Protein 1J8B (pdb70)

B-factor: mean 33.28, std 17.59, range [6.88, 97.73]

InterPro domains:
  IPR004401 Nucleoid-associated protein YbaB/EbfC [MF_00274] (5-98)
  IPR004401 Nucleoid-associated protein YbaB/EbfC [PF02575] (11-99)
  IPR004401 Nucleoid-associated protein YbaB/EbfC [PIRSF004555] (8-109)
  IPR004401 Nucleoid-associated protein YbaB/EbfC [PTHR33449] (5-105)
  IPR004401 Nucleoid-associated protein YbaB/EbfC [TIGR00103] (1-105)
  IPR036894 Nucleoid-associated protein YbaB-like domain superfamily [G3DSA:3.30.1310.10] (1-109)
  IPR036894 Nucleoid-associated protein YbaB-like domain superfamily [SSF82607] (11-103)

Nearest PDB structures (foldseek):
  1j8b-assembly1_A-2  TM=1.001E+00  e=1.308E-11  Haemophilus influenzae Rd KW20
  1pug-assembly1_A  TM=8.684E-01  e=6.836E-09  Escherichia coli
  1pug-assembly2_C  TM=8.860E-01  e=2.184E-08  Escherichia coli
  1pug-assembly1_B  TM=9.085E-01  e=2.650E-08  Escherichia coli
  5yrx-assembly1_A-2  TM=9.136E-01  e=3.890E-05  Mycobacterium tuberculosis H37Rv

CATH classification: 3.30.1310.10

Sequence (85 aa):
LGGLKQAQQQEKQKQEEIAQLEVTGESGAGLVKITINGAHNCRRRIDIDPSLEDDKELEDLIAAAFFNDAVRRRAEELQKEKASVTAG

Secondary structure (DSSP, 8-state):
-----TTT-------TTGGGSEEEEEEGGGTEEEEEETT--EEEEEE-TT-------HHHHHHHHHHHHHHHHHHHHH---TT--

Foldseek 3Di:
DDPPVVVVVVVVVCLVVLQADKDWFFFPVRQKIWIAGNVRHTDDIDHHPVCVDDVVCVVRVVNRSVRRNVVNVVSSVVVVVVPVD

Structure (mmCIF, N/CA/C/O backbone):
data_1J8B
#
_entry.id   1J8B
#
_cell.length_a   44.39
_cell.length_b   132.79
_cell.length_c   36.22
_cell.angle_alpha   90.0
_cell.angle_beta   90.0
_cell.angle_gamma   90.0
#
_symmetry.space_group_name_H-M   'C 2 2 21'
#
loop_
_entity.id
_entity.type
_entity.pdbx_description
1 polymer YbaB
2 water water
#
loop_
_atom_site.group_PDB
_atom_site.id
_atom_site.type_symbol
_atom_site.label_atom_id
_atom_site.label_alt_id
_atom_site.label_comp_id
_atom_site.label_asym_id
_atom_site.label_entity_id
_atom_site.label_seq_id
_atom_site.pdbx_PDB_ins_code
_atom_site.Cartn_x
_atom_site.Cartn_y
_atom_site.Cartn_z
_atom_site.occupancy
_atom_site.B_iso_or_equiv
_atom_site.auth_seq_id
_atom_site.auth_comp_id
_atom_site.auth_asym_id
_atom_site.auth_atom_id
_atom_site.pdbx_PDB_model_num
ATOM 1 N N . LEU A 1 10 ? 44.225 -5.302 18.243 1.00 81.20 7 LEU A N 1
ATOM 2 C CA . LEU A 1 10 ? 43.210 -4.356 18.822 1.00 82.96 7 LEU A CA 1
ATOM 3 C C . LEU A 1 10 ? 43.055 -4.551 20.336 1.00 81.32 7 LEU A C 1
ATOM 4 O O . LEU A 1 10 ? 43.674 -3.817 21.110 1.00 97.32 7 LEU A O 1
ATOM 9 N N . GLY A 1 11 ? 42.237 -5.510 20.769 1.00 66.85 8 GLY A N 1
ATOM 10 C CA . GLY A 1 11 ? 42.096 -5.728 22.203 1.00 63.91 8 GLY A CA 1
ATOM 11 C C . GLY A 1 11 ? 40.873 -6.472 22.747 1.00 62.64 8 GLY A C 1
ATOM 12 O O . GLY A 1 11 ? 40.688 -6.563 23.975 1.00 57.15 8 GLY A O 1
ATOM 13 N N . GLY A 1 12 ? 40.050 -7.018 21.857 1.00 55.15 9 GLY A N 1
ATOM 14 C CA . GLY A 1 12 ? 38.857 -7.713 22.295 1.00 46.48 9 GLY A CA 1
ATOM 15 C C . GLY A 1 12 ? 37.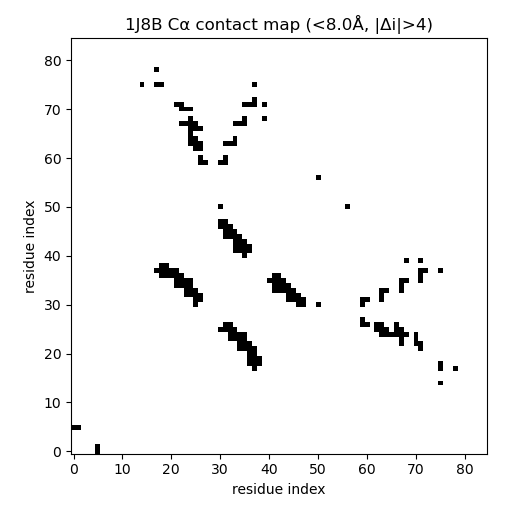662 -6.805 22.034 1.00 56.62 9 GLY A C 1
ATOM 16 O O . GLY A 1 12 ? 37.819 -5.581 21.841 1.00 48.09 9 GLY A O 1
ATOM 17 N N . LEU A 1 13 ? 36.470 -7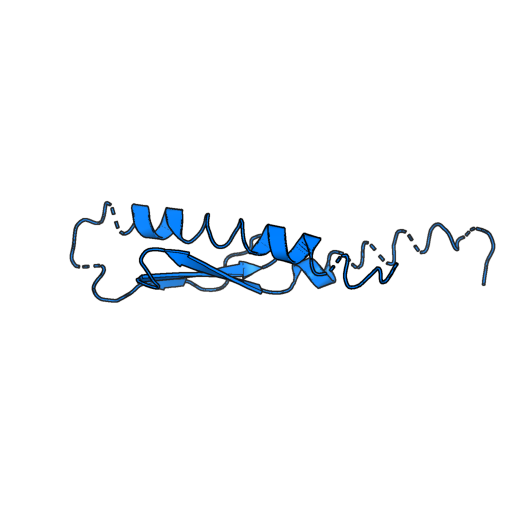.400 22.054 1.00 38.06 10 LEU A N 1
ATOM 18 C CA . LEU A 1 13 ? 35.203 -6.709 21.795 1.00 40.62 10 LEU A CA 1
ATOM 19 C C . LEU A 1 13 ? 34.732 -5.664 22.839 1.00 43.38 10 LEU A C 1
ATOM 20 O O . LEU A 1 13 ? 34.237 -4.573 22.479 1.00 35.23 10 LEU A O 1
ATOM 33 N N . LYS A 1 15 ? 36.673 -4.069 24.958 1.00 36.83 12 LYS A N 1
ATOM 34 C CA . LYS A 1 15 ? 37.627 -2.958 24.826 1.00 46.12 12 LYS A CA 1
ATOM 35 C C . LYS A 1 15 ? 37.256 -2.093 23.593 1.00 43.01 12 LYS A C 1
ATOM 36 O O . LYS A 1 15 ? 37.164 -0.874 23.714 1.00 37.65 12 LYS A O 1
ATOM 42 N N . GLN A 1 16 ? 37.049 -2.701 22.423 1.00 30.96 13 GLN A N 1
ATOM 43 C CA . GLN A 1 16 ? 36.646 -1.932 21.223 1.00 35.96 13 GLN A CA 1
ATOM 44 C C . GLN A 1 16 ? 35.360 -1.132 21.453 1.00 36.48 13 GLN A C 1
ATOM 45 O O . GLN A 1 16 ? 35.202 0.018 20.972 1.00 40.63 13 GLN A O 1
ATOM 51 N N . ALA A 1 17 ? 34.440 -1.755 22.192 1.00 32.06 14 ALA A N 1
ATOM 52 C CA . ALA A 1 17 ? 33.154 -1.150 22.510 1.00 33.14 14 ALA A CA 1
ATOM 53 C C . ALA A 1 17 ? 33.357 0.068 23.437 1.00 37.41 14 A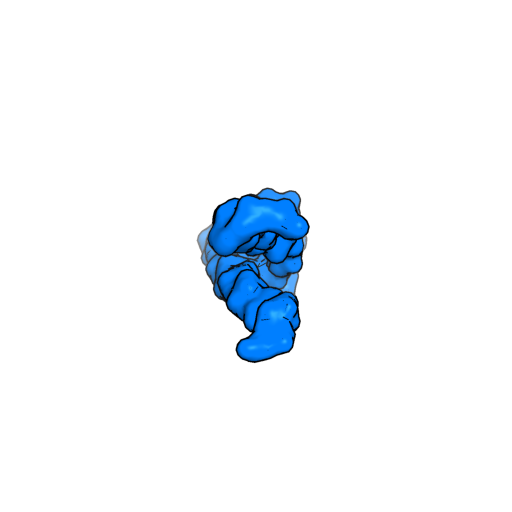LA A C 1
ATOM 54 O O . ALA A 1 17 ? 32.687 1.110 23.292 1.00 38.26 14 ALA A O 1
ATOM 56 N N . GLN A 1 18 ? 34.294 -0.097 24.378 1.00 39.37 15 GLN A N 1
ATOM 57 C CA . GLN A 1 18 ? 34.710 0.897 25.378 1.00 40.90 15 GLN A CA 1
ATOM 58 C C . GLN A 1 18 ? 35.108 2.148 24.636 1.00 42.61 15 GLN A C 1
ATOM 59 O O . GLN A 1 18 ? 34.596 3.252 24.820 1.00 36.93 15 GLN A O 1
ATOM 65 N N . GLN A 1 19 ? 36.131 1.919 23.841 1.00 28.83 16 GLN A N 1
ATOM 66 C CA . GLN A 1 19 ? 36.725 2.932 23.057 1.00 32.02 16 GLN A CA 1
ATOM 67 C C . GLN A 1 19 ? 35.735 3.659 22.160 1.00 40.24 16 GLN A C 1
ATOM 68 O O . GLN A 1 19 ? 35.795 4.876 22.056 1.00 42.96 16 GLN A O 1
ATOM 90 N N . GLN A 1 21 ? 32.744 4.181 22.690 1.00 29.17 18 GLN A N 1
ATOM 91 C CA . GLN A 1 21 ? 31.993 5.058 23.594 1.00 39.19 18 GLN A CA 1
ATOM 92 C C . GLN A 1 21 ? 32.781 6.305 23.981 1.00 33.67 18 GLN A C 1
ATOM 93 O O . GLN A 1 21 ? 32.214 7.380 23.989 1.00 25.43 18 GLN A O 1
ATOM 99 N N . GLU A 1 22 ? 34.065 6.140 24.322 1.00 30.76 19 GLU A N 1
ATOM 100 C CA . GLU A 1 22 ? 34.921 7.251 24.704 1.00 23.86 19 GLU A CA 1
ATOM 101 C C . GLU A 1 22 ? 35.177 8.164 23.514 1.00 28.31 19 GLU A C 1
ATOM 102 O O . GLU A 1 22 ? 35.170 9.390 23.687 1.00 29.02 19 GLU A O 1
ATOM 108 N N . LYS A 1 23 ? 35.399 7.591 22.319 1.00 22.16 20 LYS A N 1
ATOM 109 C CA . LYS A 1 23 ? 35.643 8.413 21.139 1.00 27.09 20 LYS A CA 1
ATOM 110 C C . LYS A 1 23 ? 34.376 9.125 20.727 1.00 31.32 20 LYS A C 1
ATOM 111 O O . LYS A 1 23 ? 34.419 10.297 20.253 1.00 34.95 20 LYS A O 1
ATOM 125 N N . GLN A 1 25 ? 32.125 10.199 22.773 1.00 24.40 22 GLN A N 1
ATOM 126 C CA . GLN A 1 25 ? 31.975 11.267 23.762 1.00 27.42 22 GLN A CA 1
ATOM 127 C C . GLN A 1 25 ? 32.959 12.365 23.385 1.00 33.72 22 GLN A C 1
ATOM 128 O O . GLN A 1 25 ? 32.592 13.543 23.345 1.00 29.57 22 GLN A O 1
ATOM 134 N N . LYS A 1 26 ? 34.198 11.983 23.089 1.00 25.11 23 LYS A N 1
ATOM 135 C CA . LYS A 1 26 ? 35.208 12.974 22.716 1.00 38.53 23 LYS A CA 1
ATOM 136 C C . LYS A 1 26 ? 34.757 13.846 21.500 1.00 33.35 23 LYS A C 1
ATOM 137 O O . LYS A 1 26 ? 34.966 15.090 21.491 1.00 24.35 23 LYS A O 1
ATOM 151 N N . GLN A 1 28 ? 31.601 14.427 20.566 1.00 26.16 25 GLN A N 1
ATOM 152 C CA . GLN A 1 28 ? 30.527 15.318 21.024 1.00 23.42 25 GLN A CA 1
ATOM 153 C C . GLN A 1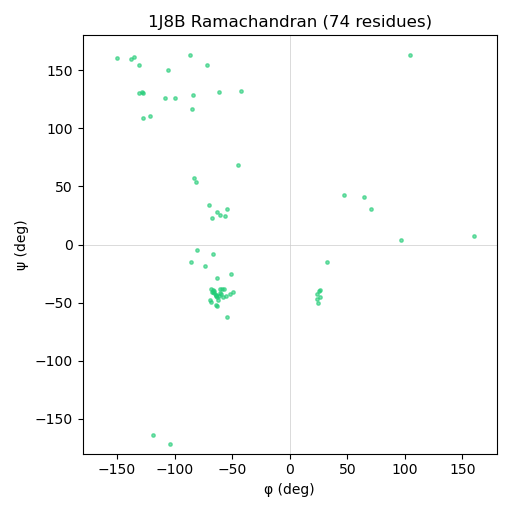 28 ? 31.057 16.565 21.729 1.00 20.82 25 GLN A C 1
ATOM 154 O O . GLN A 1 28 ? 30.526 17.673 21.563 1.00 22.10 25 GLN A O 1
ATOM 160 N N . GLU A 1 29 ? 32.101 16.391 22.536 1.00 19.18 26 GLU A N 1
ATOM 161 C CA . GLU A 1 29 ? 32.689 17.542 23.262 1.00 24.58 26 GLU A CA 1
ATOM 162 C C . GLU A 1 29 ? 33.358 18.496 22.275 1.00 25.40 26 GLU A C 1
ATOM 163 O O . GLU A 1 29 ? 33.277 19.723 22.425 1.00 24.36 26 GLU A O 1
ATOM 169 N N . GLU A 1 30 ? 34.008 17.926 21.259 1.00 26.46 27 GLU A N 1
ATOM 170 C CA . GLU A 1 30 ? 34.676 18.713 20.230 1.00 19.17 27 GLU A CA 1
ATOM 171 C C . GLU A 1 30 ? 33.625 19.544 19.488 1.00 16.37 27 GLU A C 1
ATOM 172 O O . GLU A 1 30 ? 33.763 20.780 19.348 1.00 19.84 27 GLU A O 1
ATOM 178 N N . ILE A 1 31 ? 32.587 18.867 19.011 1.00 16.73 28 ILE A N 1
ATOM 179 C CA . ILE A 1 31 ? 31.496 19.555 18.349 1.00 24.01 28 ILE A CA 1
ATOM 180 C C . ILE A 1 31 ? 30.942 20.720 19.205 1.00 23.54 28 ILE A C 1
ATOM 181 O O . ILE A 1 31 ? 30.679 21.827 18.679 1.00 16.45 28 ILE A O 1
ATOM 186 N N . ALA A 1 32 ? 30.792 20.453 20.510 1.00 19.47 29 ALA A N 1
ATOM 187 C CA . ALA A 1 32 ? 30.291 21.437 21.437 1.00 20.27 29 ALA A CA 1
ATOM 188 C C . ALA A 1 32 ? 31.243 22.608 21.628 1.00 26.38 29 ALA A C 1
ATOM 189 O O . ALA A 1 32 ? 30.850 23.558 22.292 1.00 21.43 29 ALA A O 1
ATOM 191 N N . GLN A 1 33 ? 32.477 22.556 21.096 1.00 18.91 30 GLN A N 1
ATOM 192 C CA . GLN A 1 33 ? 33.391 23.715 21.243 1.00 16.54 30 GLN A CA 1
ATOM 193 C C . GLN A 1 33 ? 33.181 24.768 20.143 1.00 16.21 30 GLN A C 1
ATOM 194 O O . GLN A 1 33 ? 33.687 25.891 20.239 1.00 19.10 30 GLN A O 1
ATOM 200 N N . LEU A 1 34 ? 32.479 24.402 19.067 1.00 17.79 31 LEU A N 1
ATOM 201 C CA . LEU A 1 34 ? 32.251 25.356 17.972 1.00 17.88 31 LEU A CA 1
ATOM 202 C C . LEU A 1 34 ? 31.256 26.407 18.421 1.00 19.66 31 LEU A C 1
ATOM 203 O O . LEU A 1 34 ? 30.392 26.138 19.246 1.00 15.47 31 LEU A O 1
ATOM 208 N N . GLU A 1 35 ? 31.359 27.564 17.794 1.00 17.49 32 GLU A N 1
ATOM 209 C CA . GLU A 1 35 ? 30.518 28.675 18.089 1.00 16.32 32 GLU A CA 1
ATOM 210 C C . GLU A 1 35 ? 29.438 28.986 17.061 1.00 21.79 32 GLU A C 1
ATOM 211 O O . GLU A 1 35 ? 29.542 28.668 15.880 1.00 17.78 32 GLU A O 1
ATOM 217 N N . VAL A 1 36 ? 28.332 29.548 17.539 1.00 17.57 33 VAL A N 1
ATOM 218 C CA . VAL A 1 36 ? 27.262 30.023 16.646 1.00 16.20 33 VAL A CA 1
ATOM 219 C C . VAL A 1 36 ? 26.959 31.454 17.127 1.00 15.88 33 VAL A C 1
ATOM 220 O O . VAL A 1 36 ? 27.234 31.824 18.283 1.00 14.08 33 VAL A O 1
ATOM 224 N N . THR A 1 37 ? 26.438 32.285 16.237 1.00 17.90 34 THR A N 1
ATOM 225 C CA . THR A 1 37 ? 26.093 33.643 16.651 1.00 19.48 34 THR A CA 1
ATOM 226 C C . THR A 1 37 ? 24.634 33.857 16.400 1.00 23.83 34 THR A C 1
ATOM 227 O O . THR A 1 37 ? 24.203 33.876 15.278 1.00 25.56 34 THR A O 1
ATOM 231 N N . GLY A 1 38 ? 23.867 33.965 17.461 1.00 17.98 35 GLY A N 1
ATOM 232 C CA . GLY A 1 38 ? 22.442 34.211 17.285 1.00 16.11 35 GLY A CA 1
ATOM 233 C C . GLY A 1 38 ? 22.234 35.710 17.169 1.00 20.59 35 GLY A C 1
ATOM 234 O O . GLY A 1 38 ? 23.111 36.556 17.519 1.00 16.43 35 GLY A O 1
ATOM 235 N N . GLU A 1 39 ? 21.066 36.089 16.660 1.00 22.91 36 GLU A N 1
ATOM 236 C CA . GLU A 1 39 ? 20.798 37.523 16.549 1.00 19.13 36 GLU A CA 1
ATOM 237 C C . GLU A 1 39 ? 19.330 37.833 16.679 1.00 16.52 36 GLU A C 1
ATOM 238 O O . GLU A 1 39 ? 18.500 36.961 16.515 1.00 17.24 36 GLU A O 1
ATOM 244 N N . SER A 1 40 ? 19.020 39.088 16.984 1.00 17.13 37 SER A N 1
ATOM 245 C CA . SER A 1 40 ? 17.627 39.541 17.009 1.00 21.35 37 SER A CA 1
ATOM 246 C C . SER A 1 40 ? 17.633 40.950 16.330 1.00 28.21 37 SER A C 1
ATOM 247 O O . SER A 1 40 ? 18.679 41.633 16.255 1.00 22.26 37 SER A O 1
ATOM 250 N N . GLY A 1 41 ? 16.472 41.399 15.844 1.00 33.40 38 GLY A N 1
ATOM 251 C CA . GLY A 1 41 ? 16.407 42.730 15.255 1.00 21.55 38 GLY A CA 1
ATOM 252 C C . GLY A 1 41 ? 17.238 42.871 14.010 1.00 21.15 38 GLY A C 1
ATOM 253 O O . GLY A 1 41 ? 17.892 43.873 13.795 1.00 29.57 38 GLY A O 1
ATOM 254 N N . ALA A 1 42 ? 17.228 41.869 13.161 1.00 29.16 39 ALA A N 1
ATOM 255 C CA . ALA A 1 42 ? 18.062 41.946 11.960 1.00 39.92 39 ALA A CA 1
ATOM 256 C C . ALA A 1 42 ? 19.515 42.405 12.242 1.00 34.56 39 ALA A C 1
ATOM 257 O O . ALA A 1 42 ? 20.051 43.226 11.478 1.00 32.35 39 ALA A O 1
ATOM 259 N N . GLY A 1 43 ? 20.126 41.864 13.324 1.00 25.54 40 GLY A N 1
ATOM 260 C CA . GLY A 1 43 ? 21.519 42.138 13.692 1.00 18.08 40 GLY A CA 1
ATOM 261 C C . GLY A 1 43 ? 21.716 43.214 14.736 1.00 20.32 40 GLY A C 1
ATOM 262 O O . GLY A 1 43 ? 22.873 43.584 15.055 1.00 27.23 40 GLY A O 1
ATOM 263 N N . LEU A 1 44 ? 20.603 43.738 15.253 1.00 19.30 41 LEU A N 1
ATOM 264 C CA . LEU A 1 44 ? 20.647 44.792 16.270 1.00 20.59 41 LEU A CA 1
ATOM 265 C C . LEU A 1 44 ? 21.416 44.289 17.488 1.00 20.54 41 LEU A C 1
ATOM 266 O O . LEU A 1 44 ? 22.176 45.049 18.120 1.00 19.86 41 LEU A O 1
ATOM 271 N N . VAL A 1 45 ? 21.204 43.010 17.807 1.00 22.82 42 VAL A N 1
ATOM 272 C CA . VAL A 1 45 ? 21.916 42.324 18.901 1.00 19.84 42 VAL A CA 1
ATOM 273 C C . VAL A 1 45 ? 22.430 41.013 18.303 1.00 21.93 42 VAL A C 1
ATOM 274 O O . VAL A 1 45 ? 21.657 40.263 17.645 1.00 17.82 42 VAL A O 1
ATOM 278 N N . LYS A 1 46 ? 23.720 40.737 18.519 1.00 16.96 43 LYS A N 1
ATOM 279 C CA . LYS A 1 46 ? 24.325 39.489 18.029 1.00 14.13 43 LYS A CA 1
ATOM 280 C C . LYS A 1 46 ? 25.001 38.871 19.270 1.00 18.82 43 LYS A C 1
ATOM 281 O O . LYS A 1 46 ? 25.752 39.542 20.019 1.00 19.87 43 LYS A O 1
ATOM 287 N N . ILE A 1 47 ? 24.731 37.602 19.506 1.00 14.65 44 ILE A N 1
ATOM 288 C CA . ILE A 1 47 ? 25.326 36.961 20.686 1.00 14.26 44 ILE A CA 1
ATOM 289 C C . ILE A 1 47 ? 26.020 35.677 20.262 1.00 14.73 44 ILE A C 1
ATOM 290 O O . ILE A 1 47 ? 25.432 34.860 19.546 1.00 16.42 44 ILE A O 1
ATOM 295 N N . THR A 1 48 ? 27.259 35.503 20.709 1.00 13.98 45 THR A N 1
ATOM 296 C CA . THR A 1 48 ? 28.012 34.307 20.333 1.00 15.52 45 THR A CA 1
ATOM 297 C C . THR A 1 48 ? 28.169 33.360 21.489 1.00 12.98 45 THR A C 1
ATOM 298 O O . THR A 1 48 ? 28.653 33.746 22.556 1.00 17.16 45 THR A O 1
ATOM 302 N N . ILE A 1 49 ? 27.761 32.102 21.255 1.00 17.00 46 ILE A N 1
ATOM 303 C CA . ILE A 1 49 ? 27.848 31.061 22.268 1.00 13.05 46 ILE A CA 1
ATOM 304 C C . ILE A 1 49 ? 28.410 29.785 21.647 1.00 10.04 46 ILE A C 1
ATOM 305 O O . ILE A 1 49 ? 28.415 29.633 20.426 1.00 17.31 46 ILE A O 1
ATOM 310 N N . ASN A 1 50 ? 28.895 28.893 22.491 1.00 14.84 47 ASN A N 1
ATOM 311 C CA . ASN A 1 50 ? 29.356 27.583 21.980 1.00 20.59 47 ASN A CA 1
ATOM 312 C C . ASN A 1 50 ? 28.296 26.497 22.321 1.00 22.76 47 ASN A C 1
ATOM 313 O O . ASN A 1 50 ? 27.182 26.846 22.790 1.00 16.75 47 ASN A O 1
ATOM 318 N N . GLY A 1 51 ? 28.621 25.222 22.084 1.00 18.41 48 GLY A N 1
ATOM 319 C CA . GLY A 1 51 ? 27.703 24.090 22.317 1.00 17.27 48 GLY A CA 1
ATOM 320 C C . GLY A 1 51 ? 27.239 23.813 23.747 1.00 16.51 48 GLY A C 1
ATOM 321 O O . GLY A 1 51 ? 26.137 23.279 23.968 1.00 23.16 48 GLY A O 1
ATOM 322 N N . ALA A 1 52 ? 28.107 24.187 24.683 1.00 17.56 49 ALA A N 1
ATOM 323 C CA . ALA A 1 52 ? 27.930 24.128 26.117 1.00 19.61 49 ALA A CA 1
ATOM 324 C C . ALA A 1 52 ? 27.098 25.345 26.542 1.00 23.99 49 ALA A C 1
ATOM 325 O O . ALA A 1 52 ? 26.770 25.485 27.721 1.00 23.55 49 ALA A O 1
ATOM 327 N N . HIS A 1 53 ? 26.789 26.244 25.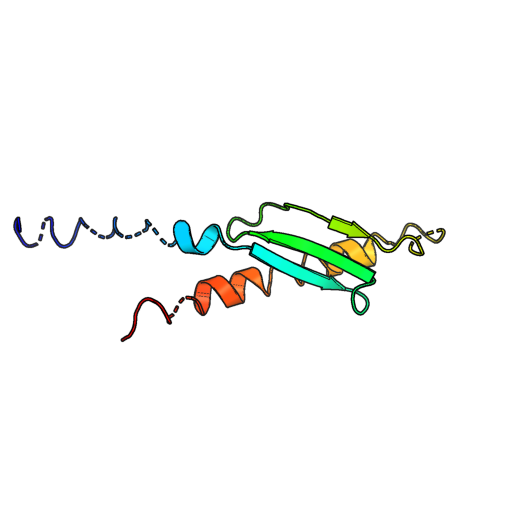589 1.00 15.76 50 HIS A N 1
ATOM 328 C CA . HIS A 1 53 ? 26.026 27.466 25.838 1.00 15.80 50 HIS A CA 1
ATOM 329 C C . HIS A 1 53 ? 26.783 28.546 26.664 1.00 14.89 50 HIS A C 1
ATOM 330 O O . HIS A 1 53 ? 26.174 29.342 27.398 1.00 22.96 50 HIS A O 1
ATOM 337 N N . ASN A 1 54 ? 28.106 28.554 26.510 1.00 14.06 51 ASN A N 1
ATOM 338 C CA . ASN A 1 54 ? 28.935 29.531 27.161 1.00 17.33 51 ASN A CA 1
ATOM 339 C C . ASN A 1 54 ? 28.870 30.734 26.212 1.00 15.20 51 ASN A C 1
ATOM 340 O O . ASN A 1 54 ? 29.132 30.568 25.009 1.00 19.15 51 ASN A O 1
ATOM 345 N N . CYS A 1 55 ? 28.553 31.914 26.773 1.00 15.43 52 CYS A N 1
ATOM 346 C CA . CYS A 1 55 ? 28.418 33.160 26.037 1.00 12.94 52 CYS A CA 1
ATOM 347 C C . CYS A 1 55 ? 29.814 33.740 25.934 1.00 17.25 52 CYS A C 1
ATOM 348 O O . CYS A 1 55 ? 30.449 34.017 26.945 1.00 16.27 52 CYS A O 1
ATOM 351 N N . ARG A 1 56 ? 30.295 33.860 24.709 1.00 12.79 53 ARG A N 1
ATOM 352 C CA . ARG A 1 56 ? 31.647 34.369 24.436 1.00 17.60 53 ARG A CA 1
ATOM 353 C C . ARG A 1 56 ? 31.718 35.870 24.183 1.00 24.12 53 ARG A C 1
ATOM 354 O O . ARG A 1 56 ? 32.621 36.531 24.701 1.00 26.79 53 ARG A O 1
ATOM 362 N N A ARG A 1 57 ? 30.782 36.403 23.403 0.50 19.37 54 ARG A N 1
ATOM 363 N N B ARG A 1 57 ? 30.789 36.409 23.397 0.50 19.22 54 ARG A N 1
ATOM 364 C CA A ARG A 1 57 ? 30.743 37.830 23.127 0.50 22.94 54 ARG A CA 1
ATOM 365 C CA B ARG A 1 57 ? 30.743 37.845 23.152 0.50 22.45 54 ARG A CA 1
ATOM 366 C C A ARG A 1 57 ? 29.327 38.264 22.774 0.50 18.19 54 ARG A C 1
ATOM 367 C C B ARG A 1 57 ? 29.330 38.266 22.780 0.50 18.19 54 ARG A C 1
ATOM 368 O O A ARG A 1 57 ? 28.485 37.463 22.352 0.50 18.60 54 ARG A O 1
ATOM 369 O O B ARG A 1 57 ? 28.496 37.461 22.350 0.50 18.83 54 ARG A O 1
ATOM 384 N N . ILE A 1 58 ? 29.057 39.535 23.025 1.00 20.71 55 ILE A N 1
ATOM 385 C CA . ILE A 1 58 ? 27.753 40.112 22.777 1.00 20.66 55 ILE A CA 1
ATOM 386 C C . ILE A 1 58 ? 28.031 41.441 22.076 1.00 20.27 55 ILE A C 1
ATOM 387 O O . ILE A 1 58 ? 28.926 42.191 22.457 1.00 20.92 55 ILE A O 1
ATOM 392 N N . ASP A 1 59 ? 27.297 41.722 21.018 1.00 18.84 56 ASP A N 1
ATOM 393 C CA . ASP A 1 59 ? 27.510 42.983 20.297 1.00 19.62 56 ASP A CA 1
ATOM 394 C C . ASP A 1 59 ? 26.152 43.670 20.193 1.00 17.43 56 ASP A C 1
ATOM 395 O O . ASP A 1 59 ? 25.243 43.225 19.488 1.00 17.59 56 ASP A O 1
ATOM 400 N N . ILE A 1 60 ? 26.038 44.736 20.964 1.00 18.43 57 ILE A N 1
ATOM 401 C CA . ILE A 1 60 ? 24.837 45.563 21.045 1.00 19.82 57 ILE A CA 1
ATOM 402 C C . ILE A 1 60 ? 24.998 46.822 20.178 1.00 16.25 57 ILE A C 1
ATOM 403 O O . ILE A 1 60 ? 25.965 47.531 20.303 1.00 21.89 57 ILE A O 1
ATOM 408 N N . ASP A 1 61 ? 24.049 47.048 19.280 1.00 19.37 58 ASP A N 1
ATOM 409 C CA . ASP A 1 61 ? 24.066 48.198 18.399 1.00 18.78 58 ASP A CA 1
ATOM 410 C C . ASP A 1 61 ? 24.014 49.436 19.279 1.00 23.80 58 ASP A C 1
ATOM 411 O O . ASP A 1 61 ? 23.171 49.510 20.181 1.00 27.00 58 ASP A O 1
ATOM 416 N N . PRO A 1 62 ? 24.914 50.423 19.047 1.00 28.74 59 PRO A N 1
ATOM 417 C CA . PR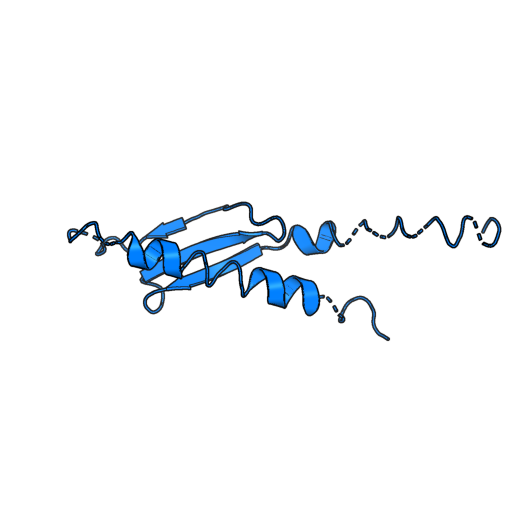O A 1 62 ? 24.952 51.657 19.846 1.00 27.71 59 PRO A CA 1
ATOM 418 C C . PRO A 1 62 ? 23.547 52.298 19.967 1.00 25.60 59 PRO A C 1
ATOM 419 O O . PRO A 1 62 ? 23.155 52.745 21.027 1.00 28.78 59 PRO A O 1
ATOM 423 N N . SER A 1 63 ? 22.779 52.307 18.883 1.00 26.91 60 SER A N 1
ATOM 424 C CA . SER A 1 63 ? 21.420 52.877 18.907 1.00 28.97 60 SER A CA 1
ATOM 425 C C . SER A 1 63 ? 20.505 52.398 20.013 1.00 30.88 60 SER A C 1
ATOM 426 O O . SER A 1 63 ? 19.556 53.079 20.378 1.00 30.70 60 SER A O 1
ATOM 429 N N . LEU A 1 64 ? 20.751 51.203 20.522 1.00 26.81 61 LEU A N 1
ATOM 430 C CA . LEU A 1 64 ? 19.884 50.627 21.558 1.00 33.83 61 LEU A CA 1
ATOM 431 C C . LEU A 1 64 ? 20.185 51.147 22.997 1.00 36.84 61 LEU A C 1
ATOM 432 O O . LEU A 1 64 ? 19.374 50.979 23.933 1.00 30.11 61 LEU A O 1
ATOM 445 N N . GLU A 1 66 ? 20.295 54.064 23.881 1.00 45.45 63 GLU A N 1
ATOM 446 C CA . GLU A 1 66 ? 19.549 55.318 24.051 1.00 40.90 63 GLU A CA 1
ATOM 447 C C . GLU A 1 66 ? 18.084 55.257 24.394 1.00 36.51 63 GLU A C 1
ATOM 448 O O . GLU A 1 66 ? 17.505 56.261 24.775 1.00 45.11 63 GLU A O 1
ATOM 454 N N . ASP A 1 67 ? 17.438 54.119 24.241 1.00 37.30 64 ASP A N 1
ATOM 455 C CA . ASP A 1 67 ? 16.020 54.140 24.542 1.00 35.74 64 ASP A CA 1
ATOM 456 C C . ASP A 1 67 ? 15.605 53.222 25.650 1.00 37.22 64 ASP A C 1
ATOM 457 O O . ASP A 1 67 ? 16.466 52.789 26.395 1.00 35.97 64 ASP A O 1
ATOM 462 N N . ASP A 1 68 ? 14.301 52.941 25.761 1.00 33.89 65 ASP A N 1
ATOM 463 C CA . ASP A 1 68 ? 13.801 52.106 26.855 1.00 48.56 65 ASP A CA 1
ATOM 464 C C . ASP A 1 68 ? 14.737 50.932 27.069 1.00 37.89 65 ASP A C 1
ATOM 465 O O . ASP A 1 68 ? 15.165 50.282 26.087 1.00 34.17 65 ASP A O 1
ATOM 470 N N . LYS A 1 69 ? 15.100 50.686 28.328 1.00 24.70 66 LYS A N 1
ATOM 471 C CA . LYS A 1 69 ? 15.967 49.564 28.542 1.00 26.67 66 LYS A CA 1
ATOM 472 C C . LYS A 1 69 ? 15.097 48.304 28.349 1.00 23.49 66 LYS A C 1
ATOM 473 O O . LYS A 1 69 ? 15.605 47.230 28.100 1.00 18.33 66 LYS A O 1
ATOM 479 N N . GLU A 1 70 ? 13.782 48.448 28.427 1.00 25.61 67 GLU A N 1
ATOM 480 C CA . GLU A 1 70 ? 12.914 47.308 28.230 1.00 21.95 67 GLU A CA 1
ATOM 481 C C . GLU A 1 70 ? 13.094 46.704 26.825 1.00 18.81 67 GLU A C 1
ATOM 482 O O . GLU A 1 70 ? 13.124 45.474 26.687 1.00 20.54 67 GLU A O 1
ATOM 496 N N . LEU A 1 72 ? 15.857 46.876 24.849 1.00 15.46 69 LEU A N 1
ATOM 497 C CA . LEU A 1 72 ? 17.167 46.223 24.782 1.00 14.62 69 LEU A CA 1
ATOM 498 C C . LEU A 1 72 ? 17.111 44.854 25.470 1.00 13.00 69 LEU A C 1
ATOM 499 O O . LEU A 1 72 ? 17.597 43.882 24.955 1.00 14.56 69 LEU A O 1
ATOM 504 N N . GLU A 1 73 ? 16.469 44.777 26.609 1.00 12.11 70 GLU A N 1
ATOM 505 C CA . GLU A 1 73 ? 16.357 43.524 27.326 1.00 11.23 70 GLU A CA 1
ATOM 506 C C . GLU A 1 73 ? 15.639 42.491 26.475 1.00 15.08 70 GLU A C 1
ATOM 507 O O . GLU A 1 73 ? 15.996 41.313 26.432 1.00 14.68 70 GLU A O 1
ATOM 513 N N . ASP A 1 74 ? 14.586 42.936 25.805 1.00 19.77 71 ASP A N 1
ATOM 514 C CA . ASP A 1 74 ? 13.766 42.070 24.956 1.00 19.13 71 ASP A CA 1
ATOM 515 C C . ASP A 1 74 ? 14.597 41.550 23.808 1.00 14.30 71 ASP A C 1
ATOM 516 O O . ASP A 1 74 ? 14.529 40.370 23.512 1.00 19.36 71 ASP A O 1
ATOM 521 N N . LEU A 1 75 ? 15.379 42.433 23.180 1.00 16.79 72 LEU A N 1
ATOM 522 C CA . LEU A 1 75 ? 16.240 42.043 22.050 1.00 16.62 72 LEU A CA 1
ATOM 523 C C . LEU A 1 75 ? 17.377 41.078 22.471 1.00 16.19 72 LEU A C 1
ATOM 524 O O . LEU A 1 75 ? 17.675 40.096 21.754 1.00 17.72 72 LEU A O 1
ATOM 529 N N . ILE A 1 76 ? 17.973 41.344 23.634 1.00 15.75 73 ILE A N 1
ATOM 530 C CA . ILE A 1 76 ? 19.009 40.466 24.173 1.00 16.21 73 ILE A CA 1
ATOM 531 C C . ILE A 1 76 ? 18.407 39.077 24.444 1.00 17.29 73 ILE A C 1
ATOM 532 O O . ILE A 1 76 ? 18.994 38.081 24.090 1.00 13.44 73 ILE A O 1
ATOM 537 N N . ALA A 1 77 ? 17.248 39.012 25.101 1.00 11.02 74 ALA A N 1
ATOM 538 C CA . ALA A 1 77 ? 16.714 37.706 25.352 1.00 11.19 74 ALA A CA 1
ATOM 539 C C . ALA A 1 77 ? 16.439 36.956 24.031 1.00 13.30 74 ALA A C 1
ATOM 540 O O . ALA A 1 77 ? 16.744 35.750 23.948 1.00 13.66 74 ALA A O 1
ATOM 542 N N . ALA A 1 78 ? 15.945 37.666 22.999 1.00 15.03 75 ALA A N 1
ATOM 543 C CA . ALA A 1 78 ? 15.592 37.077 21.711 1.00 16.27 75 ALA A CA 1
ATOM 544 C C . ALA A 1 78 ? 16.861 36.562 21.018 1.00 13.28 75 ALA A C 1
ATOM 545 O O . ALA A 1 78 ? 16.859 35.472 20.420 1.00 13.18 75 ALA A O 1
ATOM 547 N N . ALA A 1 79 ? 17.950 37.343 21.125 1.00 14.10 76 ALA A N 1
ATOM 548 C CA . ALA A 1 79 ? 19.251 36.971 20.521 1.00 19.90 76 ALA A CA 1
ATOM 549 C C . ALA A 1 79 ? 19.822 35.702 21.157 1.00 14.85 76 ALA A C 1
ATOM 550 O O . ALA A 1 79 ? 20.369 34.838 20.476 1.00 12.07 76 ALA A O 1
ATOM 552 N N A PHE A 1 80 ? 19.697 35.596 22.472 0.50 14.93 77 PHE A N 1
ATOM 553 N N B PHE A 1 80 ? 19.700 35.608 22.480 0.50 15.47 77 PHE A N 1
ATOM 554 C CA A PHE A 1 80 ? 20.207 34.416 23.159 0.50 13.65 77 PHE A CA 1
ATOM 555 C CA B PHE A 1 80 ? 20.182 34.437 23.225 0.50 15.80 77 PHE A CA 1
ATOM 556 C C A PHE A 1 80 ? 19.396 33.176 22.735 0.50 14.35 77 PHE A C 1
ATOM 557 C C B PHE A 1 80 ? 19.397 33.182 22.779 0.50 16.91 77 PHE A C 1
ATOM 558 O O A PHE A 1 80 ? 19.957 32.120 22.459 0.50 10.51 77 PHE A O 1
ATOM 559 O O B PHE A 1 80 ? 19.979 32.124 22.530 0.50 19.06 77 PHE A O 1
ATOM 574 N N . ASN A 1 81 ? 18.071 33.301 22.697 1.00 11.61 78 ASN A N 1
ATOM 575 C CA . ASN A 1 81 ? 17.235 32.169 22.303 1.00 13.97 78 ASN A CA 1
ATOM 576 C C . ASN A 1 81 ? 17.535 31.740 20.865 1.00 13.36 78 ASN A C 1
ATOM 577 O O . ASN A 1 81 ? 17.556 30.577 20.573 1.00 14.64 78 ASN A O 1
ATOM 582 N N . ASP A 1 82 ? 17.784 32.707 19.994 1.00 14.85 79 ASP A N 1
ATOM 583 C CA . ASP A 1 82 ? 18.164 32.403 18.635 1.00 15.83 79 ASP A CA 1
ATOM 584 C C . ASP A 1 82 ? 19.524 31.636 18.626 1.00 17.79 79 ASP A C 1
ATOM 585 O O . ASP A 1 82 ? 19.677 30.635 17.930 1.00 16.52 79 ASP A O 1
ATOM 590 N N . ALA A 1 83 ? 20.505 32.090 19.401 1.00 15.75 80 ALA A N 1
ATOM 591 C CA . ALA A 1 83 ? 21.819 31.450 19.469 1.00 11.40 80 ALA A CA 1
ATOM 592 C C . ALA A 1 83 ? 21.650 30.037 19.979 1.00 16.05 80 ALA A C 1
ATOM 593 O O . ALA A 1 83 ? 22.262 29.087 19.419 1.00 12.97 80 ALA A O 1
ATOM 595 N N . VAL A 1 84 ? 20.828 29.874 21.023 1.00 11.42 81 VAL A N 1
ATOM 596 C CA . VAL A 1 84 ? 20.622 28.514 21.541 1.00 15.03 81 VAL A CA 1
ATOM 597 C C . VAL A 1 84 ? 20.011 27.527 20.473 1.00 17.11 81 VAL A C 1
ATOM 598 O O . VAL A 1 84 ? 20.444 26.376 20.358 1.00 17.78 81 VAL A O 1
ATOM 602 N N A ARG A 1 85 ? 19.028 27.989 19.696 0.50 15.19 82 ARG A N 1
ATOM 603 N N B ARG A 1 85 ? 19.033 28.027 19.643 0.50 14.43 82 ARG A N 1
ATOM 604 C CA A ARG A 1 85 ? 18.419 27.160 18.649 0.50 14.88 82 ARG A CA 1
ATOM 605 C CA B ARG A 1 85 ? 18.394 27.244 18.575 0.50 17.68 82 ARG A CA 1
ATOM 606 C C A ARG A 1 85 ? 19.456 26.840 17.561 0.50 15.56 82 ARG A C 1
ATOM 607 C C B ARG A 1 85 ? 19.441 26.866 17.543 0.50 15.15 82 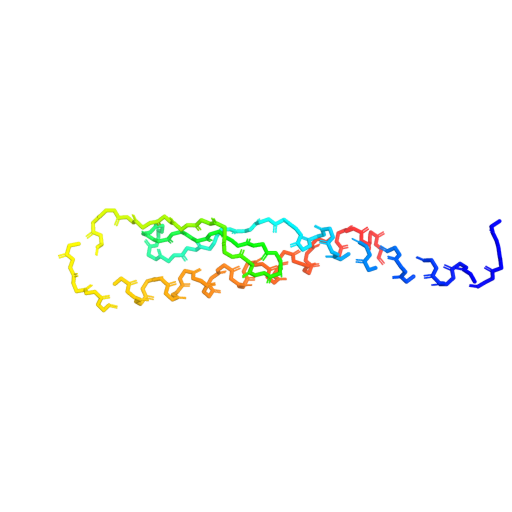ARG A C 1
ATOM 608 O O A ARG A 1 85 ? 19.517 25.733 17.059 0.50 15.89 82 ARG A O 1
ATOM 609 O O B ARG A 1 85 ? 19.495 25.743 17.083 0.50 16.23 82 ARG A O 1
ATOM 624 N N . ARG A 1 86 ? 20.280 27.815 17.195 1.00 17.08 83 ARG A N 1
ATOM 625 C CA . ARG A 1 86 ? 21.313 27.586 16.197 1.00 19.73 83 ARG A CA 1
ATOM 626 C C . ARG A 1 86 ? 22.359 26.624 16.740 1.00 24.20 83 ARG A C 1
ATOM 627 O O . ARG A 1 86 ? 22.888 25.820 15.992 1.00 21.76 83 ARG A O 1
ATOM 635 N N . ALA A 1 87 ? 22.683 26.732 18.034 1.00 17.13 84 ALA A N 1
ATOM 636 C CA . ALA A 1 87 ? 23.689 25.836 18.621 1.00 16.82 84 ALA A CA 1
ATOM 637 C C . ALA A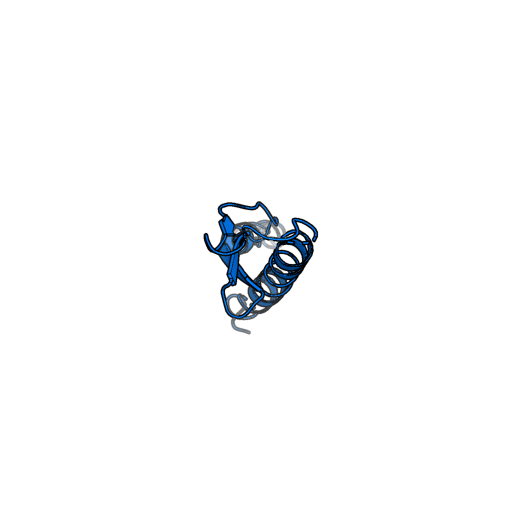 1 87 ? 23.110 24.400 18.586 1.00 20.83 84 ALA A C 1
ATOM 638 O O . ALA A 1 87 ? 23.803 23.395 18.278 1.00 18.85 84 ALA A O 1
ATOM 640 N N . GLU A 1 88 ? 21.834 24.274 18.913 1.00 17.10 85 GLU A N 1
ATOM 641 C CA . GLU A 1 88 ? 21.228 22.918 18.933 1.00 20.98 85 GLU A CA 1
ATOM 642 C C . GLU A 1 88 ? 21.206 22.268 17.541 1.00 28.30 85 GLU A C 1
ATOM 643 O O . GLU A 1 88 ? 21.562 21.113 17.363 1.00 24.70 85 GLU A O 1
ATOM 649 N N . GLU A 1 89 ? 20.829 23.059 16.558 1.00 30.07 86 GLU A N 1
ATOM 650 C CA . GLU A 1 89 ? 20.827 22.661 15.170 1.00 28.77 86 GLU A CA 1
ATOM 651 C C . GLU A 1 89 ? 22.248 22.267 14.752 1.00 32.68 86 GLU A C 1
ATOM 652 O O . GLU A 1 89 ? 22.408 21.277 14.069 1.00 30.40 86 GLU A O 1
ATOM 658 N N . LEU A 1 90 ? 23.278 23.016 15.148 1.00 27.96 87 LEU A N 1
ATOM 659 C CA . LEU A 1 90 ? 24.642 22.656 14.757 1.00 22.41 87 LEU A CA 1
ATOM 660 C C . LEU A 1 90 ? 25.046 21.287 15.359 1.00 21.81 87 LEU A C 1
ATOM 661 O O . LEU A 1 90 ? 25.612 20.459 14.639 1.00 18.96 87 LEU A O 1
ATOM 666 N N . GLN A 1 91 ? 24.736 21.037 16.647 1.00 23.29 88 GLN A N 1
ATOM 667 C CA . GLN A 1 91 ? 25.133 19.768 17.308 1.00 23.48 88 GLN A CA 1
ATOM 668 C C . GLN A 1 91 ? 24.607 18.593 16.524 1.00 30.29 88 GLN A C 1
ATOM 669 O O . GLN A 1 91 ? 25.304 17.593 16.294 1.00 29.89 88 GLN A O 1
ATOM 675 N N . LYS A 1 92 ? 23.359 18.723 16.117 1.00 28.02 89 LYS A N 1
ATOM 676 C CA . LYS A 1 92 ? 22.659 17.672 15.384 1.00 39.33 89 LYS A CA 1
ATOM 677 C C . LYS A 1 92 ? 23.227 17.485 13.963 1.00 33.38 89 LYS A C 1
ATOM 678 O O . LYS A 1 92 ? 23.582 16.375 13.532 1.00 41.91 89 LYS A O 1
ATOM 684 N N . GLU A 1 93 ? 23.392 18.595 13.271 1.00 31.49 90 GLU A N 1
ATOM 685 C CA . GLU A 1 93 ? 23.906 18.588 11.930 1.00 32.76 90 GLU A CA 1
ATOM 686 C C . GLU A 1 93 ? 25.333 18.071 11.861 1.00 35.19 90 GLU A C 1
ATOM 687 O O . GLU A 1 93 ? 25.609 17.165 11.068 1.00 39.61 90 GLU A O 1
ATOM 693 N N . LYS A 1 94 ? 26.243 18.624 12.666 1.00 33.77 91 LYS A N 1
ATOM 694 C CA . LYS A 1 94 ? 27.643 18.185 12.651 1.00 33.91 91 LYS A CA 1
ATOM 695 C C . LYS A 1 94 ? 27.793 16.712 13.076 1.00 37.42 91 LYS A C 1
ATOM 696 O O . LYS A 1 94 ? 28.645 16.009 12.524 1.00 39.71 91 LYS A O 1
ATOM 710 N N . ALA A 1 96 ? 25.504 14.224 12.720 1.00 41.73 93 ALA A N 1
ATOM 711 C CA . ALA A 1 96 ? 25.006 13.489 11.559 1.00 36.66 93 ALA A CA 1
ATOM 712 C C . ALA A 1 96 ? 26.061 13.479 10.440 1.00 25.42 93 ALA A C 1
ATOM 713 O O . ALA A 1 96 ? 26.268 12.481 9.779 1.00 45.74 93 ALA A O 1
ATOM 715 N N . SER A 1 97 ? 26.750 14.585 10.243 1.00 30.95 94 SER A N 1
ATOM 716 C CA . SER A 1 97 ? 27.772 14.688 9.206 1.00 28.49 94 SER A CA 1
ATOM 717 C C . SER A 1 97 ? 28.990 13.825 9.517 1.00 34.48 94 SER A C 1
ATOM 718 O O . SER A 1 97 ? 29.480 13.078 8.674 1.00 35.75 94 SER A O 1
ATOM 721 N N . VAL A 1 98 ? 29.491 13.948 10.731 1.00 34.55 95 VAL A N 1
ATOM 722 C CA . VAL A 1 98 ? 30.628 13.174 11.152 1.00 37.20 95 VAL A CA 1
ATOM 723 C C . VAL A 1 98 ? 30.313 11.684 11.012 1.00 52.37 95 VAL A C 1
ATOM 724 O O . VAL A 1 98 ? 31.129 10.929 10.491 1.00 60.37 95 VAL A O 1
ATOM 728 N N . THR A 1 99 ? 29.132 11.249 11.449 1.00 57.24 96 THR A N 1
ATOM 729 C CA . THR A 1 99 ? 28.806 9.819 11.351 1.00 51.63 96 THR A CA 1
ATOM 730 C C . THR A 1 99 ? 28.280 9.428 9.965 1.00 49.71 96 THR A C 1
ATOM 731 O O . THR A 1 99 ? 27.192 8.902 9.797 1.00 45.86 96 THR A O 1
ATOM 735 N N . ALA A 1 100 ? 29.121 9.718 8.983 1.00 58.58 97 ALA A N 1
ATOM 736 C CA . ALA A 1 100 ? 28.890 9.461 7.572 1.00 61.14 97 ALA A CA 1
ATOM 737 C C . ALA A 1 100 ? 28.342 8.091 7.334 1.00 61.93 97 ALA A C 1
ATOM 738 O O . ALA A 1 100 ? 29.035 7.253 6.751 1.00 68.42 97 ALA A O 1
ATOM 740 N N . GLY A 1 101 ? 27.102 7.867 7.762 1.00 66.94 98 GLY A N 1
ATOM 741 C CA . GLY A 1 101 ? 26.470 6.571 7.579 1.00 75.25 98 GLY A CA 1
ATOM 742 C C . GLY A 1 101 ? 25.035 6.527 8.089 1.00 90.60 98 GLY A C 1
ATOM 743 O O . GLY A 1 101 ? 24.666 5.534 8.781 1.00 97.73 98 GLY A O 1
#

Radius of gyration: 18.19 Å; Cα contacts (8 Å, |Δi|>4): 110; chains: 1; bounding box: 30×63×21 Å

Solvent-accessible surface area: 6663 Å² total

Organism: Haemophilus influenzae (strain ATCC 51907 / DSM 11121 / KW20 / Rd) (NCBI:txid71421)